Protein AF-A0A9P5SVM1-F1 (afdb_monomer_lite)

Foldseek 3Di:
DVVLLVVLLVVLVPQQDAEDADEDQDDVPDPDDDDSLVSNLSNLNHAYYEYEQDPDPCPVVCVVSVHHYYYDHDDRPPPPPDD

Structure (mmCIF, N/CA/C/O backbone):
data_AF-A0A9P5SVM1-F1
#
_entry.id   AF-A0A9P5SVM1-F1
#
loop_
_atom_site.group_PDB
_atom_site.id
_atom_site.type_symbol
_atom_site.label_atom_id
_atom_site.label_alt_id
_atom_site.label_comp_id
_atom_site.label_asym_id
_atom_site.label_entity_id
_atom_site.label_seq_id
_atom_site.pdbx_PDB_ins_code
_atom_site.Cartn_x
_atom_site.Cartn_y
_atom_site.Cartn_z
_atom_site.occupancy
_atom_site.B_iso_or_equiv
_atom_site.auth_seq_id
_atom_site.auth_comp_id
_atom_site.auth_asym_id
_atom_site.auth_atom_id
_atom_site.pdbx_PDB_model_num
ATOM 1 N N . MET A 1 1 ? 15.703 2.658 -8.546 1.00 50.97 1 MET A N 1
ATOM 2 C CA . MET A 1 1 ? 14.879 3.862 -8.788 1.00 50.97 1 MET A CA 1
ATOM 3 C C . MET A 1 1 ? 14.234 4.286 -7.469 1.00 50.97 1 MET A C 1
ATOM 5 O O . MET A 1 1 ? 13.192 3.746 -7.136 1.00 50.97 1 MET A O 1
ATOM 9 N N . PRO A 1 2 ? 14.843 5.215 -6.715 1.00 57.59 2 PRO A N 1
ATOM 10 C CA . PRO A 1 2 ? 14.334 5.684 -5.414 1.00 57.59 2 PRO A CA 1
ATOM 11 C C . PRO A 1 2 ? 12.985 6.428 -5.489 1.00 57.59 2 PRO A C 1
ATOM 13 O O . PRO A 1 2 ? 12.313 6.599 -4.478 1.00 57.59 2 PRO A O 1
ATOM 16 N N . ALA A 1 3 ? 12.560 6.842 -6.687 1.00 66.62 3 ALA A N 1
ATOM 17 C CA . ALA A 1 3 ? 11.338 7.618 -6.881 1.00 66.62 3 ALA A CA 1
ATOM 18 C C . ALA A 1 3 ? 10.046 6.844 -6.564 1.00 66.62 3 ALA A C 1
ATOM 20 O O . ALA A 1 3 ? 9.100 7.442 -6.063 1.00 66.62 3 ALA A O 1
ATOM 21 N N . LEU A 1 4 ? 9.984 5.532 -6.836 1.00 71.44 4 LEU A N 1
ATOM 22 C CA . LEU A 1 4 ? 8.757 4.762 -6.596 1.00 71.44 4 LEU A CA 1
ATOM 23 C C . LEU A 1 4 ? 8.565 4.461 -5.106 1.00 71.44 4 LEU A C 1
ATOM 25 O O . LEU A 1 4 ? 7.477 4.679 -4.586 1.00 71.44 4 LEU A O 1
ATOM 29 N N . ASP A 1 5 ? 9.625 4.027 -4.419 1.00 74.69 5 ASP A N 1
ATOM 30 C CA . ASP A 1 5 ? 9.584 3.763 -2.975 1.00 74.69 5 ASP A CA 1
ATOM 31 C C . ASP A 1 5 ? 9.169 5.014 -2.194 1.00 74.69 5 ASP A C 1
ATOM 33 O O . ASP A 1 5 ? 8.333 4.932 -1.300 1.00 74.69 5 ASP A O 1
ATOM 37 N N . TYR A 1 6 ? 9.670 6.189 -2.592 1.00 80.62 6 TYR A N 1
ATOM 38 C CA . TYR A 1 6 ? 9.251 7.456 -1.999 1.00 80.62 6 TYR A CA 1
ATOM 39 C C . TYR A 1 6 ? 7.744 7.706 -2.170 1.00 80.62 6 TYR A C 1
ATOM 41 O O . TYR A 1 6 ? 7.054 7.982 -1.190 1.00 80.62 6 TYR A O 1
ATOM 49 N N . VAL A 1 7 ? 7.203 7.535 -3.381 1.00 82.25 7 VAL A N 1
ATOM 50 C CA . VAL A 1 7 ? 5.765 7.720 -3.643 1.00 82.25 7 VAL A CA 1
ATOM 51 C C . VAL A 1 7 ? 4.915 6.780 -2.787 1.00 82.25 7 VAL A C 1
ATOM 53 O O . VAL A 1 7 ? 3.944 7.225 -2.178 1.00 82.25 7 VAL A O 1
ATOM 56 N N . PHE A 1 8 ? 5.277 5.498 -2.698 1.00 82.25 8 PHE A N 1
ATOM 57 C CA . PHE A 1 8 ? 4.542 4.538 -1.868 1.00 82.25 8 PHE A CA 1
ATOM 58 C C . PHE A 1 8 ? 4.619 4.876 -0.376 1.00 82.25 8 PHE A C 1
ATOM 60 O O . PHE A 1 8 ? 3.616 4.734 0.325 1.00 82.25 8 PHE A O 1
ATOM 67 N N . SER A 1 9 ? 5.754 5.400 0.092 1.00 85.38 9 SER A N 1
ATOM 68 C CA . SER A 1 9 ? 5.916 5.828 1.482 1.00 85.38 9 SER A CA 1
ATOM 69 C C . SER A 1 9 ? 5.039 7.035 1.839 1.00 85.38 9 SER A C 1
ATOM 71 O O . SER A 1 9 ? 4.476 7.084 2.930 1.00 85.38 9 SER A O 1
ATOM 73 N N . GLU A 1 10 ? 4.857 7.984 0.915 1.00 89.75 10 GLU A N 1
ATOM 74 C CA . GLU A 1 10 ? 3.956 9.124 1.118 1.00 89.75 10 GLU A CA 1
ATOM 75 C C . GLU A 1 10 ? 2.487 8.692 1.044 1.00 89.75 10 GLU A C 1
ATOM 77 O O . GLU A 1 10 ? 1.681 9.101 1.878 1.00 89.75 10 GLU A O 1
ATOM 82 N N . VAL A 1 11 ? 2.136 7.799 0.110 1.00 89.12 11 VAL A N 1
ATOM 83 C CA . VAL A 1 11 ? 0.778 7.237 0.019 1.00 89.12 11 VAL A CA 1
ATOM 84 C C . VAL A 1 11 ? 0.411 6.480 1.296 1.00 89.12 11 VAL A C 1
ATOM 86 O O . VAL A 1 11 ? -0.715 6.610 1.767 1.00 89.12 11 VAL A O 1
ATOM 89 N N . ALA A 1 12 ? 1.349 5.750 1.903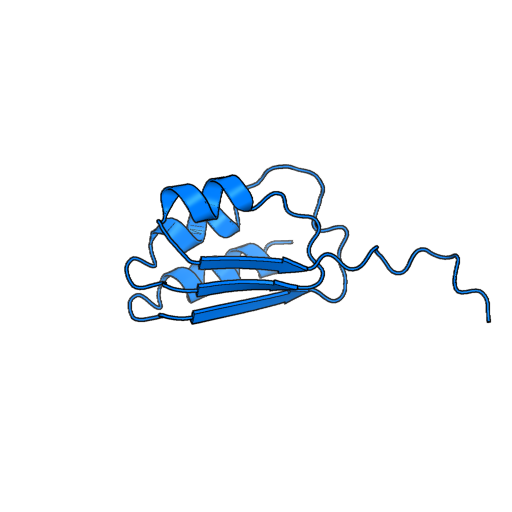 1.00 89.19 12 ALA A N 1
ATOM 90 C CA . ALA A 1 12 ? 1.126 5.020 3.151 1.00 89.19 12 ALA A CA 1
ATOM 91 C C . ALA A 1 12 ? 0.756 5.923 4.346 1.00 89.19 12 ALA A C 1
ATOM 93 O O . ALA A 1 12 ? 0.140 5.449 5.302 1.00 89.19 12 ALA A O 1
ATOM 94 N N . LYS A 1 13 ? 1.084 7.223 4.295 1.00 92.38 13 LYS A N 1
ATOM 95 C CA . LYS A 1 13 ? 0.697 8.207 5.322 1.00 92.38 13 LYS A CA 1
ATOM 96 C C . LYS A 1 13 ? -0.767 8.642 5.210 1.00 92.38 13 LYS A C 1
ATOM 98 O O . LYS A 1 13 ? -1.292 9.243 6.145 1.00 92.38 13 LYS A O 1
ATOM 103 N N . LEU A 1 14 ? -1.442 8.341 4.100 1.00 93.56 14 LEU A N 1
ATOM 104 C CA . LEU A 1 14 ? -2.849 8.676 3.871 1.00 93.56 14 LEU A CA 1
ATOM 105 C C . LEU A 1 14 ? -3.766 7.679 4.600 1.00 93.56 14 LEU A C 1
ATOM 107 O O . LEU A 1 14 ? -4.485 6.904 3.982 1.00 93.56 14 LEU A O 1
ATOM 111 N N . THR A 1 15 ? -3.747 7.672 5.932 1.00 91.62 15 THR A N 1
ATOM 112 C CA . THR A 1 15 ? -4.392 6.632 6.763 1.00 91.62 15 THR A CA 1
ATOM 113 C C . THR A 1 15 ? -5.914 6.521 6.608 1.00 91.62 15 THR A C 1
ATOM 115 O O . THR A 1 15 ? -6.474 5.462 6.894 1.00 91.62 15 THR A O 1
ATOM 118 N N . SER A 1 16 ? -6.576 7.571 6.117 1.00 94.38 16 SER A N 1
ATOM 119 C CA . SER A 1 16 ? -8.018 7.592 5.815 1.00 94.38 16 SER A CA 1
ATOM 120 C C . SER A 1 16 ? -8.359 7.165 4.379 1.00 94.38 16 SER A C 1
ATOM 122 O O . SER A 1 16 ? -9.502 7.309 3.945 1.00 94.38 16 SER A O 1
ATOM 124 N N . LEU A 1 17 ? -7.377 6.703 3.597 1.00 95.31 17 LEU A N 1
ATOM 125 C CA . LEU A 1 17 ? -7.577 6.316 2.203 1.00 95.31 17 LEU A CA 1
ATOM 126 C C . LEU A 1 17 ? -8.402 5.027 2.114 1.00 95.31 17 LEU A C 1
ATOM 128 O O . LEU A 1 17 ? -7.972 3.982 2.596 1.00 95.31 17 LEU A O 1
ATOM 132 N N . ARG A 1 18 ? -9.559 5.103 1.448 1.00 94.56 18 ARG A N 1
ATOM 133 C CA . ARG A 1 18 ? -10.449 3.952 1.207 1.00 94.56 18 ARG A CA 1
ATOM 134 C C . ARG A 1 18 ? -10.221 3.271 -0.133 1.00 94.56 18 ARG A C 1
ATOM 136 O O . ARG A 1 18 ? -10.378 2.060 -0.250 1.00 94.56 18 ARG A O 1
ATOM 143 N N . GLU A 1 19 ? -9.801 4.028 -1.139 1.00 94.44 19 GLU A N 1
ATOM 144 C CA . GLU A 1 19 ? -9.567 3.502 -2.480 1.00 94.44 19 GLU A CA 1
ATOM 145 C C . GLU A 1 19 ? -8.225 3.973 -3.033 1.00 94.44 19 GLU A C 1
ATOM 147 O O . GLU A 1 19 ? -7.900 5.160 -2.992 1.00 94.44 19 GLU A O 1
ATOM 152 N N . LEU A 1 20 ? -7.458 3.039 -3.598 1.00 90.06 20 LEU A N 1
ATOM 153 C CA . LEU A 1 20 ? -6.181 3.308 -4.249 1.00 90.06 20 LEU A CA 1
ATOM 154 C C . LEU A 1 20 ? -6.150 2.650 -5.628 1.00 90.06 20 LEU A C 1
ATOM 156 O O . LEU A 1 20 ? -6.287 1.433 -5.766 1.00 90.06 20 LEU A O 1
ATOM 160 N N . SER A 1 21 ? -5.929 3.459 -6.663 1.00 88.94 21 SER A N 1
ATOM 161 C CA . SER A 1 21 ? -5.754 2.983 -8.033 1.00 88.94 21 SER A CA 1
ATOM 162 C C . SER A 1 21 ? -4.377 3.368 -8.551 1.00 88.94 21 SER A C 1
ATOM 164 O O . SER A 1 21 ? -4.078 4.544 -8.735 1.00 88.94 21 SER A O 1
ATOM 166 N N . ILE A 1 22 ? -3.556 2.365 -8.842 1.00 81.44 22 ILE A N 1
ATOM 167 C CA . ILE A 1 22 ? -2.208 2.529 -9.378 1.00 81.44 22 ILE A CA 1
ATOM 168 C C . ILE A 1 22 ? -2.209 2.025 -10.815 1.00 81.44 22 ILE A C 1
ATOM 170 O O . ILE A 1 22 ? -2.546 0.870 -11.091 1.00 81.4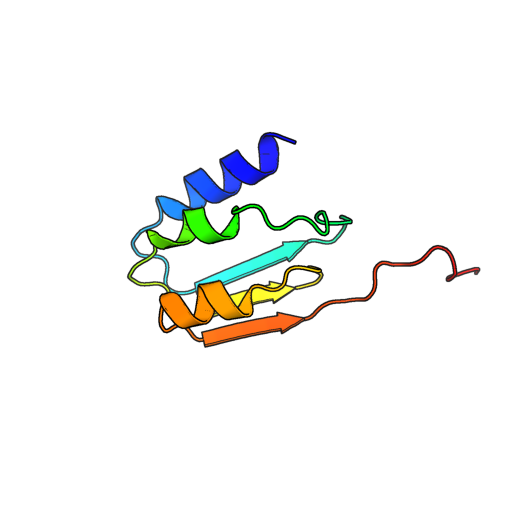4 22 ILE A O 1
ATOM 174 N N . ARG A 1 23 ? -1.812 2.892 -11.746 1.00 80.12 23 ARG A N 1
ATOM 175 C CA . ARG A 1 23 ? -1.629 2.542 -13.154 1.00 80.12 23 ARG A CA 1
ATOM 176 C C . ARG A 1 23 ? -0.189 2.804 -13.558 1.00 80.12 23 ARG A C 1
ATOM 178 O O . ARG A 1 23 ? 0.292 3.921 -13.406 1.00 80.12 23 ARG A O 1
ATOM 185 N N . CYS A 1 24 ? 0.479 1.794 -14.100 1.00 72.31 24 CYS A N 1
ATOM 186 C CA . CYS A 1 24 ? 1.869 1.910 -14.521 1.00 72.31 24 CYS A CA 1
ATOM 187 C C . CYS A 1 24 ? 1.989 1.706 -16.035 1.00 72.31 24 CYS A C 1
ATOM 189 O O . CYS A 1 24 ? 1.735 0.623 -16.533 1.00 72.31 24 CYS A O 1
ATOM 191 N N . TYR A 1 25 ? 2.314 2.746 -16.805 1.00 64.31 25 TYR A N 1
ATOM 192 C CA . TYR A 1 25 ? 2.318 2.654 -18.277 1.00 64.31 25 TYR A CA 1
ATOM 193 C C . TYR A 1 25 ? 3.624 2.150 -18.882 1.00 64.31 25 TYR A C 1
ATOM 195 O O . TYR A 1 25 ? 3.642 1.694 -20.019 1.00 64.31 25 TYR A O 1
ATOM 203 N N . SER A 1 26 ? 4.702 2.220 -18.122 1.00 59.44 26 SER A N 1
ATOM 204 C CA . SER A 1 26 ? 6.000 1.704 -18.502 1.00 59.44 26 SER A CA 1
ATOM 205 C C . SER A 1 26 ? 6.589 1.120 -17.248 1.00 59.44 26 SER A C 1
ATOM 207 O O . SER A 1 26 ? 6.722 1.842 -16.265 1.00 59.44 26 SER A O 1
ATOM 209 N N . MET A 1 27 ? 6.850 -0.179 -17.272 1.00 50.09 27 MET A N 1
ATOM 210 C CA . MET A 1 27 ? 7.960 -0.811 -16.580 1.00 50.09 27 MET A CA 1
ATOM 211 C C . MET A 1 27 ? 7.749 -2.319 -16.686 1.00 50.09 27 MET A C 1
ATOM 213 O O . MET A 1 27 ? 6.716 -2.853 -16.274 1.00 50.09 27 MET A O 1
ATOM 217 N N . ASP A 1 28 ? 8.793 -3.011 -17.135 1.00 54.84 28 ASP A N 1
ATOM 218 C CA . ASP A 1 28 ? 9.284 -4.183 -16.414 1.00 54.84 28 ASP A CA 1
ATOM 219 C C . ASP A 1 28 ? 9.419 -3.796 -14.936 1.00 54.84 28 ASP A C 1
ATOM 221 O O . ASP A 1 28 ? 10.507 -3.496 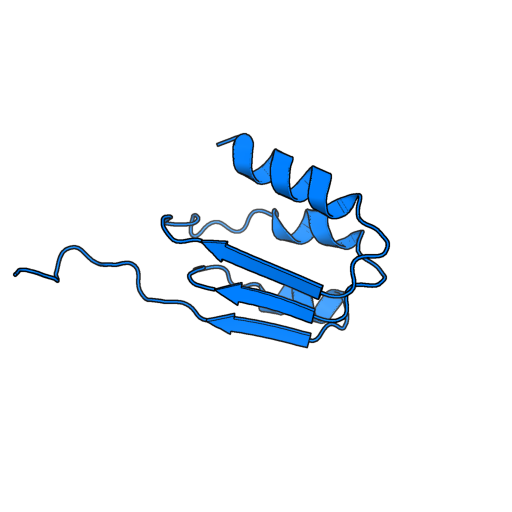-14.441 1.00 54.84 28 ASP A O 1
ATOM 225 N N . LEU A 1 29 ? 8.281 -3.686 -14.241 1.00 51.47 29 LEU A N 1
ATOM 226 C CA . LEU A 1 29 ? 8.209 -3.453 -12.812 1.00 51.47 29 LEU A CA 1
ATOM 227 C C . LEU A 1 29 ? 8.649 -4.785 -12.261 1.00 51.47 29 LEU A C 1
ATOM 229 O O . LEU A 1 29 ? 7.873 -5.734 -12.172 1.00 51.47 29 LEU A O 1
ATOM 233 N N . TYR A 1 30 ? 9.969 -4.807 -12.133 1.00 48.72 30 TYR A N 1
ATOM 234 C CA . TYR A 1 30 ? 10.865 -5.923 -12.045 1.00 48.72 30 TYR A CA 1
ATOM 235 C C . TYR A 1 30 ? 10.177 -7.118 -11.415 1.00 48.72 30 TYR A C 1
ATOM 237 O O . TYR A 1 30 ? 9.600 -7.034 -10.331 1.00 48.72 30 TYR A O 1
ATOM 245 N N . ASN A 1 31 ? 10.315 -8.235 -12.111 1.00 46.56 31 ASN A N 1
ATOM 246 C CA . ASN A 1 31 ? 9.961 -9.593 -11.730 1.00 46.56 31 ASN A CA 1
ATOM 247 C C . ASN A 1 31 ? 10.711 -10.081 -10.465 1.00 46.56 31 ASN A C 1
ATOM 249 O O . ASN A 1 31 ? 11.179 -11.211 -10.402 1.00 46.56 31 ASN A O 1
ATOM 253 N N . LYS A 1 32 ? 10.910 -9.221 -9.467 1.00 47.00 32 LYS A N 1
ATOM 254 C CA . LYS A 1 32 ? 11.601 -9.522 -8.219 1.00 47.00 32 LYS A CA 1
ATOM 255 C C . LYS A 1 32 ? 10.872 -8.846 -7.074 1.00 47.00 32 LYS A C 1
ATOM 257 O O . LYS A 1 32 ? 11.248 -7.749 -6.682 1.00 47.00 32 LYS A O 1
ATOM 262 N N . ASP A 1 33 ? 9.815 -9.497 -6.598 1.00 49.69 33 ASP A N 1
ATOM 263 C CA . ASP A 1 33 ? 9.565 -9.814 -5.180 1.00 49.69 33 ASP A CA 1
ATOM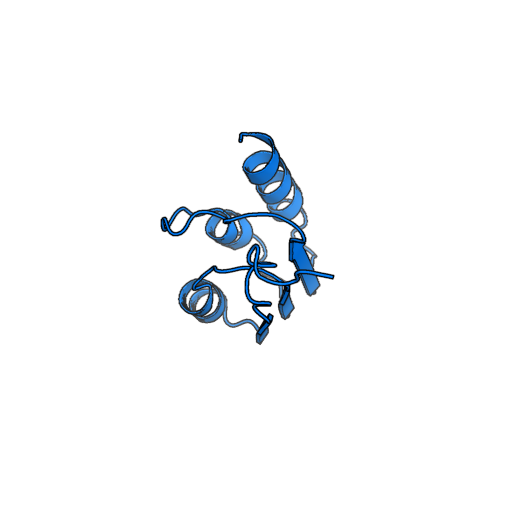 264 C C . ASP A 1 33 ? 9.730 -8.743 -4.081 1.00 49.69 33 ASP A C 1
ATOM 266 O O . ASP A 1 33 ? 9.603 -9.069 -2.908 1.00 49.69 33 ASP A O 1
ATOM 270 N N . LYS A 1 34 ? 9.978 -7.466 -4.380 1.00 53.34 34 LYS A N 1
ATOM 271 C CA . LYS A 1 34 ? 10.245 -6.445 -3.362 1.00 53.34 34 LYS A CA 1
ATOM 272 C C . LYS A 1 34 ? 9.090 -5.466 -3.231 1.00 53.34 34 LYS A C 1
ATOM 274 O O . LYS A 1 34 ? 9.019 -4.464 -3.935 1.00 53.34 34 LYS A O 1
ATOM 279 N N . GLY A 1 35 ? 8.199 -5.781 -2.296 1.00 64.31 35 GLY A N 1
ATOM 280 C CA . GLY A 1 35 ? 7.924 -4.938 -1.127 1.00 64.31 35 GLY A CA 1
ATOM 281 C C . GLY A 1 35 ? 7.271 -3.563 -1.292 1.00 64.31 35 GLY A C 1
ATOM 282 O O . GLY A 1 35 ? 6.856 -2.992 -0.291 1.00 64.31 35 GLY A O 1
ATOM 283 N N . TYR A 1 36 ? 7.113 -2.997 -2.490 1.00 72.69 36 TYR A N 1
ATOM 284 C CA . TYR A 1 36 ? 6.530 -1.649 -2.601 1.00 72.69 36 TYR A CA 1
ATOM 285 C C . TYR A 1 36 ? 5.061 -1.608 -2.154 1.00 72.69 36 TYR A C 1
ATOM 287 O O . TYR A 1 36 ? 4.628 -0.629 -1.553 1.00 72.69 36 TYR A O 1
ATOM 295 N N . LEU A 1 37 ? 4.303 -2.694 -2.364 1.00 77.31 37 LEU A N 1
ATOM 296 C CA . LEU A 1 37 ? 2.959 -2.813 -1.794 1.00 77.31 37 LEU A CA 1
ATOM 297 C C . LEU A 1 37 ? 2.984 -3.057 -0.282 1.00 77.31 37 LEU A C 1
ATOM 299 O O . LEU A 1 37 ? 2.046 -2.649 0.385 1.00 77.31 37 LEU A O 1
ATOM 303 N N . GLU A 1 38 ? 4.038 -3.646 0.292 1.00 79.44 38 GLU A N 1
ATOM 304 C CA . GLU A 1 38 ? 4.121 -3.871 1.747 1.00 79.44 38 GLU A CA 1
ATOM 305 C C . GLU A 1 38 ? 4.119 -2.556 2.534 1.00 79.44 38 GLU A C 1
ATOM 307 O O . GLU A 1 38 ? 3.623 -2.498 3.656 1.00 79.44 38 GLU A O 1
ATOM 312 N N . GLN A 1 39 ? 4.579 -1.462 1.926 1.00 80.75 39 GLN A N 1
ATOM 313 C CA . GLN A 1 39 ? 4.490 -0.133 2.533 1.00 80.75 39 GLN A CA 1
ATOM 314 C C . GLN A 1 39 ? 3.033 0.311 2.744 1.00 80.75 39 GLN A C 1
ATOM 316 O O . GLN A 1 39 ? 2.739 1.078 3.657 1.00 80.75 39 GLN A O 1
ATOM 321 N N . 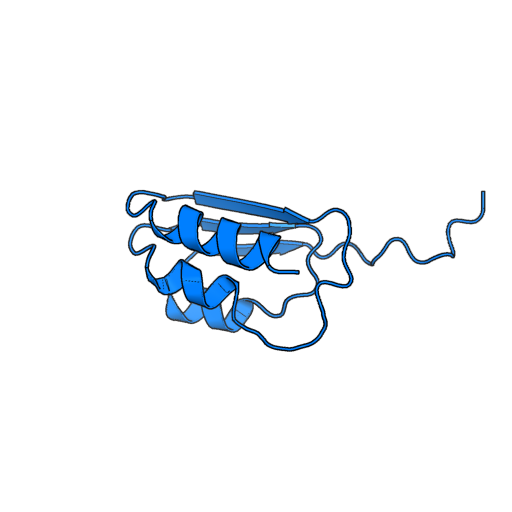LEU A 1 40 ? 2.092 -0.225 1.961 1.00 85.00 40 LEU A N 1
ATOM 322 C CA . LEU A 1 40 ? 0.667 0.072 2.073 1.00 85.00 40 LEU A CA 1
ATOM 323 C C . LEU A 1 40 ? -0.026 -0.693 3.218 1.00 85.00 40 LEU A C 1
ATOM 325 O O . LEU A 1 40 ? -1.205 -0.444 3.458 1.00 85.00 40 LEU A O 1
ATOM 329 N N . VAL A 1 41 ? 0.670 -1.568 3.969 1.00 83.00 41 VAL A N 1
ATOM 330 C CA . VAL A 1 41 ? 0.105 -2.287 5.142 1.00 83.00 41 VAL A CA 1
ATOM 331 C C . VAL A 1 41 ? -0.440 -1.327 6.217 1.00 83.00 41 VAL A C 1
ATOM 333 O O . VAL A 1 41 ? -1.307 -1.696 7.022 1.00 83.00 41 VAL A O 1
ATOM 336 N N . GLY A 1 42 ? 0.060 -0.088 6.246 1.00 84.19 42 GLY A N 1
ATOM 337 C CA . GLY A 1 42 ? -0.412 0.973 7.138 1.00 84.19 42 GLY A CA 1
ATOM 338 C C . GLY A 1 42 ? -1.806 1.516 6.803 1.00 84.19 42 GLY A C 1
ATOM 339 O O . GLY A 1 42 ? -2.442 2.114 7.669 1.00 84.19 42 GLY A O 1
ATOM 340 N N . LEU A 1 43 ? -2.322 1.274 5.593 1.00 91.19 43 LEU A N 1
ATOM 341 C CA . LEU A 1 43 ? -3.617 1.781 5.136 1.00 91.19 43 LEU A CA 1
ATOM 342 C C . LEU A 1 43 ? -4.779 0.931 5.669 1.00 91.19 43 LEU A C 1
ATOM 344 O O . LEU A 1 43 ? -5.435 0.201 4.931 1.00 91.19 43 LEU A O 1
ATOM 348 N N . LYS A 1 44 ? -5.039 1.021 6.978 1.00 88.75 44 LYS A N 1
ATOM 349 C CA . LYS A 1 44 ? -6.049 0.201 7.677 1.00 88.75 44 LYS A CA 1
ATOM 350 C C . LYS A 1 44 ? -7.492 0.440 7.228 1.00 88.75 44 LYS A C 1
ATOM 352 O O . LYS A 1 44 ? -8.336 -0.406 7.493 1.00 88.75 44 LYS A O 1
ATOM 357 N N . GLN A 1 45 ? -7.770 1.576 6.591 1.00 92.88 45 GLN A N 1
ATOM 358 C CA . GLN A 1 45 ? -9.092 1.903 6.048 1.00 92.88 45 GLN A CA 1
ATOM 359 C C . GLN A 1 45 ? -9.220 1.603 4.552 1.00 92.88 45 GLN A C 1
ATOM 361 O O . GLN A 1 45 ? -10.261 1.899 3.971 1.00 92.88 45 GLN A O 1
ATOM 366 N N . LEU A 1 46 ? -8.184 1.046 3.917 1.00 92.69 46 LEU A N 1
ATOM 367 C CA . LEU A 1 46 ? -8.242 0.726 2.500 1.00 92.69 46 LEU A CA 1
ATOM 368 C C . LEU A 1 46 ? -9.246 -0.402 2.283 1.00 92.69 46 LEU A C 1
ATOM 370 O O . LEU A 1 46 ? -9.143 -1.458 2.891 1.00 92.69 46 LEU A O 1
ATOM 374 N N . GLU A 1 47 ? -10.197 -0.180 1.391 1.00 93.31 47 GLU A N 1
ATOM 375 C CA . GLU A 1 47 ? -11.226 -1.144 1.010 1.00 93.31 47 GLU A CA 1
ATOM 376 C C . GLU A 1 47 ? -10.946 -1.690 -0.395 1.00 93.31 47 GLU A C 1
ATOM 378 O O . GLU A 1 47 ? -11.215 -2.858 -0.685 1.00 93.31 47 GLU A O 1
ATOM 383 N N . VAL A 1 48 ? -10.369 -0.858 -1.272 1.00 91.62 48 VAL A N 1
ATOM 384 C CA . VAL A 1 48 ? -10.170 -1.182 -2.688 1.00 91.62 48 VAL A CA 1
ATOM 385 C C . VAL A 1 48 ? -8.755 -0.856 -3.155 1.00 91.62 48 VAL A C 1
ATOM 387 O O . VAL A 1 48 ? -8.321 0.295 -3.113 1.00 91.62 48 VAL A O 1
ATOM 390 N N . LEU A 1 49 ? -8.070 -1.856 -3.714 1.00 88.19 49 LEU A N 1
ATOM 391 C CA . LEU A 1 49 ? -6.808 -1.692 -4.433 1.00 88.19 49 LEU A CA 1
ATOM 392 C C . LEU A 1 49 ? -6.958 -2.124 -5.895 1.00 88.19 49 LEU A C 1
ATOM 394 O O . LEU A 1 49 ? -7.250 -3.284 -6.200 1.00 88.19 49 LEU A O 1
ATOM 398 N N . ARG A 1 50 ? -6.705 -1.193 -6.818 1.00 88.12 50 ARG A N 1
ATOM 399 C CA . ARG A 1 50 ? -6.694 -1.453 -8.263 1.00 88.12 50 ARG A CA 1
ATOM 400 C C . ARG A 1 50 ? -5.288 -1.282 -8.810 1.00 88.12 50 ARG A C 1
ATOM 402 O O . ARG A 1 50 ? -4.723 -0.197 -8.729 1.00 88.12 50 ARG A O 1
ATOM 409 N N . LEU A 1 51 ? -4.744 -2.331 -9.416 1.00 80.75 51 LEU A N 1
ATOM 410 C CA . LEU A 1 51 ? -3.472 -2.284 -10.130 1.00 80.75 51 LEU A CA 1
ATOM 411 C C . LEU A 1 51 ? -3.720 -2.474 -11.625 1.00 80.75 51 LEU A C 1
ATOM 413 O O . LEU A 1 51 ? -4.272 -3.484 -12.053 1.00 80.75 51 LEU A O 1
ATOM 417 N N . THR A 1 52 ? -3.323 -1.503 -12.439 1.00 80.38 52 THR A N 1
ATOM 418 C CA . THR A 1 52 ? -3.482 -1.557 -13.897 1.00 80.38 52 THR A CA 1
ATOM 419 C C . THR A 1 52 ? -2.123 -1.461 -14.574 1.00 80.38 52 THR A C 1
ATOM 421 O O . THR A 1 52 ? -1.309 -0.616 -14.207 1.00 80.38 52 THR A O 1
ATOM 424 N N . ASN A 1 53 ? -1.900 -2.296 -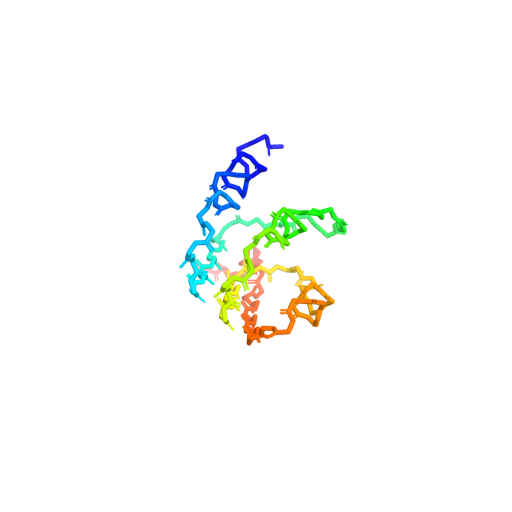15.588 1.00 75.75 53 ASN A N 1
ATOM 425 C CA . ASN A 1 53 ? -0.643 -2.414 -16.323 1.00 75.75 53 ASN A CA 1
ATOM 426 C C . ASN A 1 53 ? 0.560 -2.725 -15.407 1.00 75.75 53 ASN A C 1
ATOM 428 O O . ASN A 1 53 ? 1.647 -2.188 -15.581 1.00 75.75 53 ASN A O 1
ATOM 432 N N . THR A 1 54 ? 0.373 -3.598 -14.414 1.00 68.31 54 THR A N 1
ATOM 433 C CA . THR A 1 54 ? 1.461 -4.079 -13.545 1.00 68.31 54 THR A CA 1
ATOM 434 C C . THR A 1 54 ? 1.673 -5.584 -13.732 1.00 68.31 54 THR A C 1
ATOM 436 O O . THR A 1 54 ? 0.709 -6.322 -13.947 1.00 68.31 54 THR A O 1
ATOM 439 N N . GLN A 1 55 ? 2.919 -6.058 -13.614 1.00 66.56 55 GLN A N 1
ATOM 440 C CA . GLN A 1 55 ? 3.272 -7.492 -13.650 1.00 66.56 55 GLN A CA 1
ATOM 441 C C . GLN A 1 55 ? 3.368 -8.136 -12.248 1.00 66.56 55 GLN A C 1
ATOM 443 O O . GLN A 1 55 ? 3.858 -9.249 -12.088 1.00 66.56 55 GLN A O 1
ATOM 448 N N . HIS A 1 56 ? 2.911 -7.446 -11.203 1.00 66.88 56 HIS A N 1
ATOM 449 C CA . HIS A 1 56 ? 3.106 -7.871 -9.816 1.00 66.88 56 HIS A CA 1
ATOM 450 C C . HIS A 1 56 ? 2.165 -9.003 -9.395 1.00 66.88 56 HIS A C 1
ATOM 452 O O . HIS A 1 56 ? 0.981 -8.949 -9.693 1.00 66.88 56 HIS A O 1
ATOM 458 N N . LYS A 1 57 ? 2.636 -9.980 -8.617 1.00 63.31 57 LYS A N 1
ATOM 459 C CA . LYS A 1 57 ? 1.763 -10.978 -7.975 1.00 63.31 57 LYS A CA 1
ATOM 460 C C . LYS A 1 57 ? 1.234 -10.438 -6.639 1.00 63.31 57 LYS A C 1
ATOM 462 O O . LYS A 1 57 ? 1.607 -10.913 -5.575 1.00 63.31 57 LYS A O 1
ATOM 467 N N . GLY A 1 58 ? 0.355 -9.435 -6.689 1.00 61.53 58 GLY A N 1
ATOM 468 C CA . GLY A 1 58 ? -0.134 -8.727 -5.490 1.00 61.53 58 GLY A CA 1
ATOM 469 C C . GLY A 1 58 ? -1.222 -9.444 -4.691 1.00 61.53 58 GLY A C 1
ATOM 470 O O . GLY A 1 58 ? -1.721 -8.898 -3.708 1.00 61.53 58 GLY A O 1
ATOM 471 N N . LEU A 1 59 ? -1.599 -10.661 -5.092 1.00 63.28 59 LEU A N 1
ATOM 472 C CA . LEU A 1 59 ? -2.710 -11.402 -4.492 1.00 63.28 59 LEU A CA 1
ATOM 473 C C . LEU A 1 59 ? -2.472 -11.725 -3.004 1.00 63.28 59 LEU A C 1
ATOM 475 O O . LEU A 1 59 ? -3.413 -11.701 -2.215 1.00 63.28 59 LEU A O 1
ATOM 479 N N . GLY A 1 60 ? -1.219 -11.983 -2.605 1.00 67.69 60 GLY A N 1
ATOM 480 C CA . GLY A 1 60 ? -0.862 -12.257 -1.207 1.00 67.69 60 GLY A CA 1
ATOM 481 C C . GLY A 1 60 ? -1.032 -11.040 -0.290 1.00 67.69 60 GLY A C 1
ATOM 482 O O . GLY A 1 60 ? -1.594 -11.166 0.795 1.00 67.69 60 GLY A O 1
ATOM 483 N N . PHE A 1 61 ? -0.625 -9.858 -0.762 1.00 72.25 61 PHE A N 1
ATOM 484 C CA . PHE A 1 61 ? -0.759 -8.590 -0.038 1.00 72.25 61 PHE A CA 1
ATOM 485 C C . PHE A 1 61 ? -2.227 -8.188 0.161 1.00 72.25 61 PHE A C 1
ATOM 487 O O . PHE A 1 61 ? -2.647 -7.814 1.251 1.00 72.25 61 PHE A O 1
ATOM 494 N N . ALA A 1 62 ? -3.044 -8.309 -0.885 1.00 75.25 62 ALA A N 1
ATOM 495 C CA . ALA A 1 62 ? -4.465 -8.006 -0.775 1.00 75.25 62 ALA A CA 1
ATOM 496 C C . ALA A 1 62 ? -5.187 -8.917 0.226 1.00 75.25 62 ALA A C 1
ATOM 498 O O . ALA A 1 62 ? -6.038 -8.465 0.993 1.00 75.25 62 ALA A O 1
ATOM 499 N N . LYS A 1 63 ? -4.820 -10.203 0.239 1.00 75.75 63 LYS A N 1
ATOM 500 C CA . LYS A 1 63 ? -5.400 -11.182 1.157 1.00 75.75 63 LYS A CA 1
ATOM 501 C C . LYS A 1 63 ? -5.063 -10.867 2.616 1.00 75.75 63 LYS A C 1
ATOM 503 O O . LYS A 1 63 ? -5.937 -11.015 3.463 1.00 75.75 63 LYS A O 1
ATOM 508 N N . SER A 1 64 ? -3.841 -10.419 2.918 1.00 78.50 64 SER A N 1
ATOM 509 C CA . SER A 1 64 ? -3.452 -10.071 4.294 1.00 78.50 64 SER A CA 1
ATOM 510 C C . SER A 1 64 ? -4.134 -8.804 4.815 1.00 78.50 64 SER A C 1
ATOM 512 O O . SER A 1 64 ? -4.309 -8.667 6.023 1.00 78.50 64 SER A O 1
ATOM 514 N N . MET A 1 65 ? -4.558 -7.905 3.924 1.00 81.62 65 MET A N 1
ATOM 515 C CA . MET A 1 65 ? -5.274 -6.680 4.290 1.00 81.62 65 MET A CA 1
ATOM 516 C C . MET A 1 65 ? -6.802 -6.824 4.308 1.00 81.62 65 MET A C 1
ATOM 518 O O . MET A 1 65 ? -7.480 -5.893 4.726 1.00 81.62 65 MET A O 1
ATOM 522 N N . ASN A 1 66 ? -7.350 -7.965 3.870 1.00 85.88 66 ASN A N 1
ATOM 523 C CA . ASN A 1 66 ? -8.794 -8.179 3.713 1.00 85.88 66 ASN A CA 1
ATOM 524 C C . ASN A 1 66 ? -9.481 -7.102 2.842 1.00 85.88 66 ASN A C 1
ATOM 526 O O . ASN A 1 66 ? -10.504 -6.536 3.223 1.00 85.88 66 ASN A O 1
ATOM 530 N N . ILE A 1 67 ? -8.902 -6.810 1.672 1.00 87.50 67 ILE A N 1
ATOM 531 C CA . ILE A 1 67 ? -9.390 -5.769 0.750 1.00 87.50 67 ILE A CA 1
ATOM 532 C C . ILE A 1 67 ? -9.876 -6.345 -0.577 1.00 87.50 67 ILE A C 1
ATOM 534 O O . ILE A 1 67 ? -9.414 -7.399 -1.027 1.00 87.50 67 ILE A O 1
ATOM 538 N N . MET A 1 68 ? -10.747 -5.606 -1.268 1.00 88.12 68 MET A N 1
ATOM 539 C CA . MET A 1 68 ? -11.058 -5.897 -2.662 1.00 88.12 68 MET A CA 1
ATOM 540 C C . MET A 1 68 ? -9.843 -5.565 -3.532 1.00 88.12 68 MET A C 1
ATOM 542 O O . MET A 1 68 ? -9.377 -4.427 -3.587 1.00 88.12 68 MET A O 1
ATOM 546 N N . TYR A 1 69 ? -9.360 -6.564 -4.265 1.00 84.88 69 TYR A N 1
ATOM 547 C CA . TYR A 1 69 ? -8.200 -6.431 -5.135 1.00 84.88 69 TYR A CA 1
ATOM 548 C C . TYR A 1 69 ? -8.547 -6.731 -6.578 1.00 84.88 69 TYR A C 1
ATOM 550 O O . TYR A 1 69 ? -9.083 -7.790 -6.904 1.00 84.88 69 TYR A O 1
ATOM 558 N N . ARG A 1 70 ? -8.196 -5.796 -7.460 1.00 84.38 70 ARG A N 1
ATOM 559 C CA . ARG A 1 70 ? -8.332 -5.981 -8.900 1.00 84.38 70 ARG A CA 1
ATOM 560 C C . ARG A 1 70 ? -7.023 -5.656 -9.586 1.00 84.38 70 ARG A C 1
ATOM 562 O O . ARG A 1 70 ? -6.555 -4.522 -9.535 1.00 84.38 70 ARG A O 1
ATOM 569 N N . GLN A 1 71 ? -6.483 -6.636 -10.294 1.00 77.75 71 GLN A N 1
ATOM 570 C CA . GLN A 1 71 ? -5.338 -6.440 -11.163 1.00 77.75 71 GLN A CA 1
ATOM 571 C C . GLN A 1 71 ? -5.737 -6.636 -12.620 1.00 77.75 71 GLN A C 1
ATOM 573 O O . GLN A 1 71 ? -6.443 -7.580 -12.962 1.00 77.75 71 GLN A O 1
ATOM 578 N N . SER A 1 72 ? -5.258 -5.746 -13.479 1.00 78.19 72 SER A N 1
ATOM 579 C CA . SER A 1 72 ? -5.271 -5.922 -14.924 1.00 78.19 72 SER A CA 1
ATOM 580 C C . SER A 1 72 ? -3.846 -5.754 -15.417 1.00 78.19 72 SER A C 1
ATOM 582 O O . SER A 1 72 ? -3.334 -4.637 -15.447 1.00 78.19 72 SER A O 1
ATOM 584 N N . SER A 1 73 ? -3.194 -6.839 -15.813 1.00 68.50 73 SER A N 1
ATOM 585 C CA . SER A 1 73 ? -1.944 -6.759 -16.560 1.00 68.50 73 SER A CA 1
ATOM 586 C C . SER A 1 73 ? -2.281 -6.510 -18.033 1.00 68.50 73 SER A C 1
ATOM 588 O O . SER A 1 73 ? -2.986 -7.295 -18.662 1.00 68.50 73 SER A O 1
ATOM 590 N N . LYS A 1 74 ? -1.795 -5.409 -18.613 1.00 61.25 74 LYS A N 1
ATOM 591 C CA . LYS A 1 74 ? -1.524 -5.424 -20.054 1.00 61.25 74 LYS A CA 1
ATOM 592 C C . LYS A 1 74 ? -0.206 -6.168 -20.219 1.00 61.25 74 LYS A C 1
ATOM 594 O O . LYS A 1 74 ? 0.709 -5.952 -19.420 1.00 61.25 74 LYS A O 1
ATOM 599 N N . LYS A 1 75 ? -0.109 -7.045 -21.226 1.00 52.56 75 LYS A N 1
ATOM 600 C CA . LYS A 1 75 ? 1.206 -7.489 -21.707 1.00 52.56 75 LYS A CA 1
ATOM 601 C C . LYS A 1 75 ? 2.055 -6.221 -21.898 1.00 52.56 75 LYS A C 1
ATOM 603 O O . LYS A 1 75 ? 1.476 -5.202 -22.296 1.00 52.56 75 LYS A O 1
ATOM 608 N N . PRO A 1 76 ? 3.366 -6.230 -21.587 1.00 48.34 76 PRO A N 1
ATOM 609 C CA . PRO A 1 76 ? 4.216 -5.138 -22.047 1.00 48.34 76 PRO A CA 1
ATOM 610 C C . PRO A 1 76 ? 3.890 -4.913 -23.526 1.00 48.34 76 PRO A C 1
ATOM 612 O O . PRO A 1 76 ? 3.617 -5.893 -24.226 1.00 48.34 76 PRO A O 1
ATOM 615 N N . CYS A 1 77 ? 3.843 -3.660 -23.985 1.00 40.69 77 CYS A N 1
ATOM 616 C CA . CYS A 1 77 ? 3.983 -3.399 -25.414 1.00 40.69 77 CYS A CA 1
ATOM 617 C C . CYS A 1 77 ? 5.325 -4.027 -25.806 1.00 40.69 77 CYS A C 1
ATOM 619 O O . CYS A 1 77 ? 6.386 -3.434 -25.616 1.00 40.69 77 CYS A O 1
ATOM 621 N N . GLY A 1 78 ? 5.276 -5.305 -26.181 1.00 38.50 78 GLY A N 1
ATOM 622 C CA . GLY A 1 78 ? 6.379 -6.029 -26.761 1.00 38.50 78 GLY A CA 1
ATOM 623 C C . GLY A 1 78 ? 6.658 -5.364 -28.089 1.00 38.50 78 GLY A C 1
ATOM 624 O O . GLY A 1 78 ? 5.757 -4.815 -28.721 1.00 38.50 78 GLY A O 1
ATOM 625 N N . LYS A 1 79 ? 7.921 -5.375 -28.478 1.00 43.75 79 LYS A N 1
ATOM 626 C CA . LYS A 1 79 ? 8.453 -4.798 -29.712 1.00 43.75 79 LYS A CA 1
ATOM 627 C C . LYS A 1 79 ? 7.967 -5.530 -30.979 1.00 43.75 79 LYS A C 1
ATOM 629 O O . LYS A 1 79 ? 8.746 -5.699 -31.907 1.00 43.75 79 LYS A O 1
ATOM 634 N N . ASP A 1 80 ? 6.704 -5.943 -31.003 1.00 43.62 80 ASP A N 1
ATOM 635 C CA . ASP A 1 80 ? 6.066 -6.707 -32.072 1.00 43.62 80 ASP A CA 1
ATOM 636 C C . ASP A 1 80 ? 4.877 -5.951 -32.691 1.00 43.62 80 ASP A C 1
ATOM 638 O O . ASP A 1 80 ? 4.301 -6.418 -33.671 1.00 43.62 80 ASP A O 1
ATOM 642 N N . ASP A 1 81 ? 4.545 -4.752 -32.197 1.00 39.47 81 ASP A N 1
ATOM 643 C CA . ASP A 1 81 ? 3.651 -3.828 -32.900 1.00 39.47 81 ASP A CA 1
ATOM 644 C C . ASP A 1 81 ? 4.460 -3.073 -33.977 1.00 39.47 81 ASP A C 1
ATOM 646 O O . ASP A 1 81 ? 4.732 -1.878 -33.874 1.00 39.47 81 ASP A O 1
ATOM 650 N N . LEU A 1 82 ? 4.913 -3.821 -34.990 1.00 40.81 82 LEU A N 1
ATOM 651 C CA . LEU A 1 82 ? 5.364 -3.296 -36.280 1.00 40.81 82 LEU A CA 1
ATOM 652 C C . LEU A 1 82 ? 4.142 -2.783 -37.052 1.00 40.81 82 LEU A C 1
ATOM 654 O O . LEU A 1 82 ? 3.456 -3.590 -37.675 1.00 40.81 82 LEU A O 1
ATOM 658 N N . TRP A 1 83 ? 3.912 -1.468 -37.029 1.00 38.25 83 TRP A N 1
ATOM 659 C CA . TRP A 1 83 ? 3.315 -0.691 -38.126 1.00 38.25 83 TRP A CA 1
ATOM 660 C C . TRP A 1 83 ? 3.917 0.714 -38.135 1.00 38.25 83 TRP A C 1
ATOM 662 O O . TRP A 1 83 ? 3.928 1.355 -37.060 1.00 38.25 83 TRP A O 1
#

Radius of gyration: 13.71 Å; chains: 1; bounding box: 26×21×46 Å

Sequence (83 aa):
MPALDYVFSEVAKLTSLRELSIRCYSMDLYNKDKGYLEQLVGLKQLEVLRLTNTQHKGLGFAKSMNIMYRQSSKKPCGKDDLW

Secondary structure (DSSP, 8-state):
-HHHHHHHHHHTT-TT--EEEEE-SS----SS---TTGGGGG-TT--EEEEES----THHHHHHHT-EEEEEPPPP--TT---

pLDDT: mean 72.87, std 16.78, range [38.25, 95.31]